Protein AF-G5CC16-F1 (afdb_monomer_lite)

Secondary structure (DSSP, 8-state):
--HHHHHHHHHHHTT--------EEEEEETTEEEEEEEPPHHHHHHHHHHHHHH-----EEE----SHHHHHHHHHHH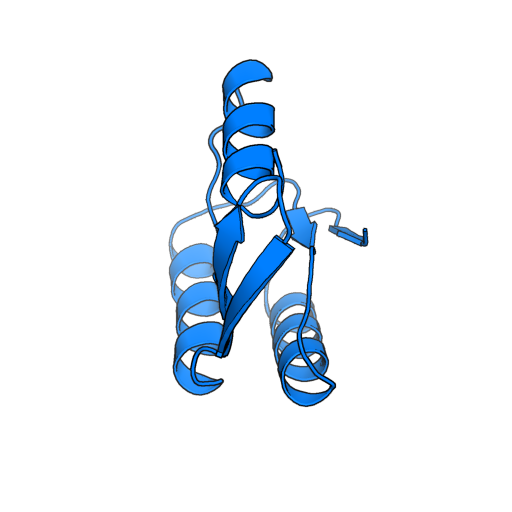HHS---SEEE-

InterPro domains:
  IPR013749 Pyridoxamine kinase/Phosphomethylpyrimidine kinase [PF08543] (2-89)
  IPR029056 Ribokinase-like [G3DSA:3.40.1190.20] (1-89)
  IPR029056 Ribokinase-like [SSF53613] (2-89)

Organism: Leuconostoc mesenteroides (NCBI:txid1245)

Structure (mmCIF, N/CA/C/O backbone):
data_AF-G5CC16-F1
#
_entry.id   AF-G5CC16-F1
#
loop_
_atom_site.group_PDB
_atom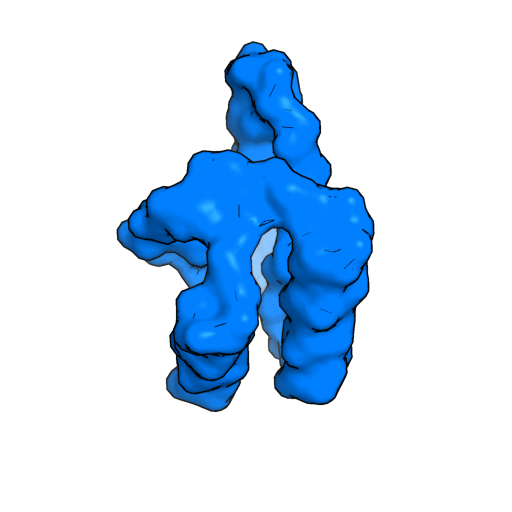_site.id
_atom_site.type_symbol
_atom_site.label_atom_id
_atom_site.label_alt_id
_atom_site.label_comp_id
_atom_site.label_asym_id
_atom_site.label_entity_id
_atom_site.label_seq_id
_atom_site.pdbx_PDB_ins_code
_atom_site.Cartn_x
_atom_site.Cartn_y
_atom_site.Cartn_z
_atom_site.occupancy
_atom_site.B_iso_or_equiv
_atom_site.auth_seq_i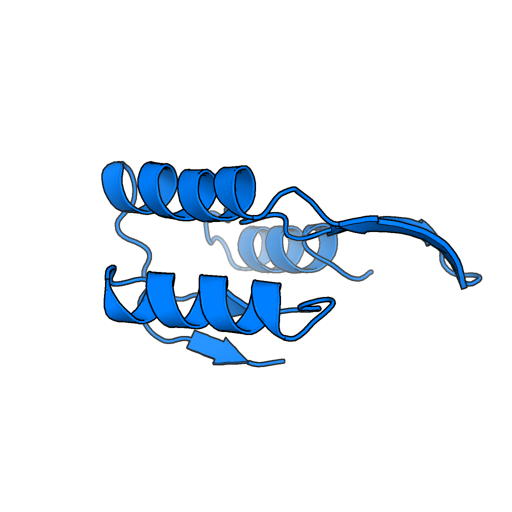d
_atom_site.auth_comp_id
_atom_site.auth_asym_id
_atom_site.auth_atom_id
_atom_site.pdbx_PDB_model_num
ATOM 1 N N . SER A 1 1 ? 3.078 6.583 -13.424 1.00 75.62 1 SER A N 1
ATOM 2 C CA . SER A 1 1 ? 1.755 6.198 -13.955 1.00 75.62 1 SER A CA 1
ATOM 3 C C . SER A 1 1 ? 1.108 5.048 -13.187 1.00 75.62 1 SER A C 1
ATOM 5 O O . SER A 1 1 ? -0.055 4.790 -13.448 1.00 75.62 1 SER A O 1
ATOM 7 N N . ALA A 1 2 ? 1.800 4.379 -12.253 1.00 93.69 2 ALA A N 1
ATOM 8 C CA . ALA A 1 2 ? 1.273 3.239 -11.498 1.00 93.69 2 ALA A CA 1
ATOM 9 C C . ALA A 1 2 ? 1.658 3.328 -10.010 1.00 93.69 2 ALA A C 1
ATOM 11 O O . ALA A 1 2 ? 2.335 4.280 -9.607 1.00 93.69 2 ALA A O 1
ATOM 12 N N . GLY A 1 3 ? 1.237 2.328 -9.232 1.00 95.44 3 GLY A N 1
ATOM 13 C CA . GLY A 1 3 ? 1.546 2.199 -7.809 1.00 95.44 3 GLY A CA 1
ATOM 14 C C . GLY A 1 3 ? 0.956 3.322 -6.957 1.00 95.44 3 GLY A C 1
ATOM 15 O O . GLY A 1 3 ? 0.132 4.115 -7.421 1.00 95.44 3 GLY A O 1
ATOM 16 N N . MET A 1 4 ? 1.444 3.429 -5.717 1.00 95.81 4 MET A N 1
ATOM 17 C CA . MET A 1 4 ? 0.945 4.428 -4.766 1.00 95.81 4 MET A CA 1
ATOM 18 C C . MET A 1 4 ? 1.083 5.862 -5.289 1.00 95.81 4 MET A C 1
ATOM 20 O O . MET A 1 4 ? 0.286 6.723 -4.942 1.00 95.81 4 MET A O 1
ATOM 24 N N . GLN A 1 5 ? 2.064 6.139 -6.153 1.00 95.81 5 GLN A N 1
ATOM 25 C CA . GLN A 1 5 ? 2.245 7.461 -6.746 1.00 95.81 5 GLN A CA 1
ATOM 26 C C . GLN A 1 5 ? 1.038 7.850 -7.612 1.00 95.81 5 GLN A C 1
ATOM 28 O O . GLN A 1 5 ? 0.585 8.991 -7.553 1.00 95.81 5 GLN A O 1
ATOM 33 N N . ALA A 1 6 ? 0.501 6.913 -8.401 1.00 97.00 6 ALA A N 1
ATOM 34 C CA . ALA A 1 6 ? -0.696 7.152 -9.207 1.00 97.00 6 ALA A CA 1
ATOM 35 C C . ALA A 1 6 ? -1.962 7.225 -8.344 1.00 97.00 6 ALA A C 1
ATOM 37 O O . ALA A 1 6 ? -2.811 8.088 -8.581 1.00 97.00 6 ALA A O 1
ATOM 38 N N . ASP A 1 7 ? -2.057 6.373 -7.322 1.00 98.00 7 ASP A N 1
ATOM 39 C CA . ASP A 1 7 ? -3.181 6.368 -6.384 1.00 98.00 7 ASP A CA 1
ATOM 40 C C . ASP A 1 7 ? -3.271 7.701 -5.624 1.00 98.00 7 ASP A C 1
ATOM 42 O O . ASP A 1 7 ? -4.295 8.384 -5.669 1.00 98.00 7 ASP A O 1
ATOM 46 N N . LEU A 1 8 ? -2.169 8.132 -5.000 1.00 97.75 8 LEU A N 1
ATOM 47 C CA . LEU A 1 8 ? -2.096 9.377 -4.231 1.00 97.75 8 LEU A CA 1
ATOM 48 C C . LEU A 1 8 ? -2.315 10.607 -5.114 1.00 97.75 8 LEU A C 1
ATOM 50 O O . LEU A 1 8 ? -3.002 11.541 -4.702 1.00 97.75 8 LEU A O 1
ATOM 54 N N . HIS A 1 9 ? -1.791 10.607 -6.343 1.00 97.81 9 HIS A N 1
ATOM 55 C CA . HIS A 1 9 ? -2.056 11.689 -7.291 1.00 97.81 9 HIS A CA 1
ATOM 56 C C . HIS A 1 9 ? -3.540 11.752 -7.679 1.00 97.81 9 HIS A C 1
ATOM 58 O O . HIS A 1 9 ? -4.120 12.839 -7.737 1.00 97.81 9 HIS A O 1
ATOM 64 N N . THR A 1 10 ? -4.180 10.595 -7.873 1.00 97.81 10 THR A N 1
ATOM 65 C CA . THR A 1 10 ? -5.622 10.509 -8.136 1.00 97.81 10 THR A CA 1
ATOM 66 C C . THR A 1 10 ? -6.422 11.047 -6.956 1.00 97.81 10 THR A C 1
ATOM 68 O O . THR A 1 10 ? -7.300 11.890 -7.148 1.00 97.81 10 THR A O 1
ATOM 71 N N . PHE A 1 11 ? -6.096 10.628 -5.731 1.00 98.12 11 PHE A N 1
ATOM 72 C CA . PHE A 1 11 ? -6.747 11.134 -4.521 1.00 98.12 11 PHE A CA 1
ATOM 73 C C . PHE A 1 11 ? -6.602 12.652 -4.412 1.00 98.12 11 PHE A C 1
ATOM 75 O O . PHE A 1 11 ? -7.608 13.352 -4.264 1.00 98.12 11 PHE A O 1
ATOM 82 N N . PHE A 1 12 ? -5.389 13.171 -4.606 1.00 97.94 12 PHE A N 1
ATOM 83 C CA . PHE A 1 12 ? -5.109 14.601 -4.549 1.00 97.94 12 PHE A CA 1
ATOM 84 C C . PHE A 1 12 ? -5.924 15.404 -5.576 1.00 97.94 12 PHE A C 1
ATOM 86 O O . PHE A 1 12 ? -6.603 16.364 -5.206 1.00 97.94 12 PHE A O 1
ATOM 93 N N . ILE A 1 13 ? -5.951 14.980 -6.848 1.00 98.19 13 ILE A N 1
ATOM 94 C CA . ILE A 1 13 ? -6.755 15.632 -7.903 1.00 98.19 13 ILE A CA 1
ATOM 95 C C . ILE A 1 13 ? -8.251 15.600 -7.563 1.00 98.19 13 ILE A C 1
ATOM 97 O O . ILE A 1 13 ? -8.989 16.547 -7.847 1.00 98.19 13 ILE A O 1
ATOM 101 N N . ARG A 1 14 ? -8.715 14.531 -6.909 1.00 97.88 14 ARG A N 1
ATOM 102 C CA . ARG A 1 14 ? -10.096 14.388 -6.425 1.00 97.88 14 ARG A CA 1
ATOM 103 C C . ARG A 1 14 ? -10.337 15.067 -5.075 1.00 97.88 14 ARG A C 1
ATOM 105 O O . ARG A 1 14 ? -11.368 14.811 -4.454 1.00 97.88 14 ARG A O 1
ATOM 112 N N . LYS A 1 15 ? -9.428 15.946 -4.634 1.00 98.00 15 LYS A N 1
ATOM 113 C CA . LYS A 1 15 ? -9.504 16.701 -3.371 1.00 98.00 15 LYS A CA 1
ATOM 114 C C . LYS A 1 15 ? -9.676 15.792 -2.149 1.00 98.00 15 LYS A C 1
ATOM 116 O O . LYS A 1 15 ? -10.380 16.129 -1.201 1.00 98.00 15 LYS A O 1
ATOM 121 N N . THR A 1 16 ? -9.058 14.620 -2.202 1.00 97.56 16 THR A N 1
ATOM 122 C CA . THR A 1 16 ? -9.052 13.618 -1.138 1.00 97.56 16 THR A CA 1
ATOM 123 C C . THR A 1 16 ? -7.635 13.514 -0.590 1.00 97.56 16 THR A C 1
ATOM 125 O O . THR A 1 16 ? -6.682 13.359 -1.352 1.00 97.56 16 THR A O 1
ATOM 128 N N . TYR A 1 17 ? -7.485 13.619 0.729 1.00 97.19 17 TYR A N 1
ATOM 129 C CA . TYR A 1 17 ? -6.201 13.365 1.374 1.00 97.19 17 TYR A CA 1
ATOM 130 C C . TYR A 1 17 ? -5.875 11.873 1.279 1.00 97.19 17 TYR A C 1
ATOM 132 O O . TYR A 1 17 ? -6.711 11.033 1.613 1.00 97.19 17 TYR A O 1
ATOM 140 N N . GLY A 1 18 ? -4.687 11.558 0.772 1.00 96.81 18 GLY A N 1
ATOM 141 C CA . GLY A 1 18 ? -4.248 10.197 0.508 1.00 96.81 18 GLY A CA 1
ATOM 142 C C . GLY A 1 18 ? -3.151 9.757 1.465 1.00 96.81 18 GLY A C 1
ATOM 143 O O . GLY A 1 18 ? -2.267 10.538 1.803 1.00 96.81 18 GLY A O 1
ATOM 144 N N . MET A 1 19 ? -3.192 8.485 1.842 1.00 96.69 19 MET A N 1
ATOM 145 C CA . MET A 1 19 ? -2.161 7.798 2.617 1.00 96.69 19 MET A CA 1
ATOM 146 C C . MET A 1 19 ? -1.889 6.449 1.955 1.00 96.69 19 MET A C 1
ATOM 148 O O . MET A 1 19 ? -2.683 5.998 1.126 1.00 96.69 19 MET A O 1
ATOM 152 N N . SER A 1 20 ? -0.796 5.789 2.319 1.00 96.38 20 SER A N 1
ATOM 153 C CA . SER A 1 20 ? -0.427 4.507 1.722 1.00 96.38 20 SER A CA 1
ATOM 154 C C . SER A 1 20 ? 0.138 3.546 2.752 1.00 96.38 20 SER A C 1
ATOM 156 O O . SER A 1 20 ? 0.970 3.940 3.565 1.00 96.38 20 SER A O 1
ATOM 158 N N . VAL A 1 21 ? -0.238 2.275 2.625 1.00 97.12 21 VAL A N 1
ATOM 159 C CA . VAL A 1 21 ? 0.530 1.151 3.162 1.00 97.12 21 VAL A CA 1
ATOM 160 C C . VAL A 1 21 ? 1.407 0.629 2.031 1.00 97.12 21 VAL A C 1
ATOM 162 O O . VAL A 1 21 ? 0.899 0.149 1.016 1.00 97.12 21 VAL A O 1
ATOM 165 N N . LEU A 1 22 ? 2.723 0.762 2.174 1.00 95.69 22 LEU A N 1
ATOM 166 C CA . LEU A 1 22 ? 3.671 0.242 1.197 1.00 95.69 22 LEU A CA 1
ATOM 167 C C . LEU A 1 22 ? 3.921 -1.241 1.489 1.00 95.69 22 LEU A C 1
ATOM 169 O O . LEU A 1 22 ? 4.327 -1.593 2.593 1.00 95.69 22 LEU A O 1
ATOM 173 N N . VAL A 1 23 ? 3.685 -2.102 0.499 1.00 95.00 23 VAL A N 1
ATOM 174 C CA . VAL A 1 23 ? 3.931 -3.554 0.610 1.00 95.00 23 VAL A CA 1
ATOM 175 C C . VAL A 1 23 ? 5.198 -3.996 -0.121 1.00 95.00 23 VAL A C 1
ATOM 177 O O . VAL A 1 23 ? 5.840 -4.962 0.278 1.00 95.00 23 VAL A O 1
ATOM 180 N N . ALA A 1 24 ? 5.592 -3.267 -1.165 1.00 93.88 24 ALA A N 1
ATOM 181 C CA . ALA A 1 24 ? 6.827 -3.494 -1.896 1.00 93.88 24 ALA A CA 1
ATOM 182 C C . ALA A 1 24 ? 7.331 -2.191 -2.524 1.00 93.88 24 ALA A C 1
ATOM 184 O O . ALA A 1 24 ? 6.540 -1.383 -3.018 1.00 93.88 24 ALA A O 1
ATOM 185 N N . ALA A 1 25 ? 8.647 -2.008 -2.535 1.00 94.38 25 ALA A N 1
ATOM 186 C CA . ALA A 1 25 ? 9.314 -0.970 -3.304 1.00 94.38 25 ALA A CA 1
ATOM 187 C C . ALA A 1 25 ? 9.688 -1.527 -4.681 1.00 94.38 25 ALA A C 1
ATOM 189 O O . ALA A 1 25 ? 10.214 -2.630 -4.788 1.00 94.38 25 ALA A O 1
ATOM 190 N N . VAL A 1 26 ? 9.426 -0.760 -5.738 1.00 94.81 26 VAL A N 1
ATOM 191 C CA . VAL A 1 26 ? 9.691 -1.179 -7.119 1.00 94.81 26 VAL A CA 1
ATOM 192 C C . VAL A 1 26 ? 10.625 -0.174 -7.778 1.00 94.81 26 VAL A C 1
ATOM 194 O O . VAL A 1 26 ? 10.301 1.009 -7.887 1.00 94.81 26 VAL A O 1
ATOM 197 N N . ALA A 1 27 ? 11.769 -0.654 -8.260 1.00 96.56 27 ALA A N 1
ATOM 198 C CA . ALA A 1 27 ? 12.632 0.084 -9.169 1.00 96.56 27 ALA A CA 1
ATOM 199 C C . ALA A 1 27 ? 12.149 -0.174 -10.602 1.00 96.56 27 ALA A C 1
ATOM 201 O O . ALA A 1 27 ? 12.572 -1.125 -11.260 1.00 96.56 27 ALA A O 1
ATOM 202 N N . GLY A 1 28 ? 11.219 0.654 -11.071 1.00 94.12 28 GLY A N 1
ATOM 203 C CA . GLY A 1 28 ? 10.624 0.536 -12.399 1.00 94.12 28 GLY A CA 1
ATOM 204 C C . GLY A 1 28 ? 10.440 1.887 -13.079 1.00 94.12 28 GLY A C 1
ATOM 205 O O . GLY A 1 28 ? 10.459 2.941 -12.443 1.00 94.12 28 GLY A O 1
ATOM 206 N N . ASN A 1 29 ? 10.271 1.852 -14.394 1.00 94.88 29 ASN A N 1
ATOM 207 C CA . ASN A 1 29 ? 9.983 3.009 -15.235 1.00 94.88 29 ASN A CA 1
ATOM 208 C C . ASN A 1 29 ? 9.060 2.588 -16.397 1.00 94.88 29 ASN A C 1
ATOM 210 O O . ASN A 1 29 ? 8.530 1.479 -16.417 1.00 94.88 29 ASN A O 1
ATOM 214 N N . SER A 1 30 ? 8.845 3.475 -17.371 1.00 95.50 30 SER A N 1
ATOM 215 C CA . SER A 1 30 ? 7.964 3.206 -18.518 1.00 95.50 30 SER A CA 1
ATOM 216 C C . SER A 1 30 ? 8.429 2.067 -19.435 1.00 95.50 30 SER A C 1
ATOM 218 O O . SER A 1 30 ? 7.640 1.613 -20.256 1.00 95.50 30 SER A O 1
ATOM 220 N N . TYR A 1 31 ? 9.680 1.619 -19.319 1.00 96.25 31 TYR A N 1
ATOM 221 C CA . TYR A 1 31 ? 10.262 0.527 -20.103 1.00 96.25 31 TYR A CA 1
ATOM 222 C C . TYR A 1 31 ? 10.280 -0.813 -19.358 1.00 96.25 31 TYR A C 1
ATOM 224 O O . TYR A 1 31 ? 10.605 -1.832 -19.963 1.00 96.25 31 TYR A O 1
ATOM 232 N N . GLY A 1 32 ? 9.925 -0.838 -18.070 1.00 94.56 32 GLY A N 1
ATOM 233 C CA . GLY A 1 32 ? 9.810 -2.075 -17.306 1.00 94.56 32 GLY A CA 1
ATOM 234 C C . GLY A 1 32 ? 10.175 -1.941 -15.832 1.00 94.56 32 GLY A C 1
ATOM 235 O O . GLY A 1 32 ? 10.465 -0.857 -15.321 1.00 94.56 32 GLY A O 1
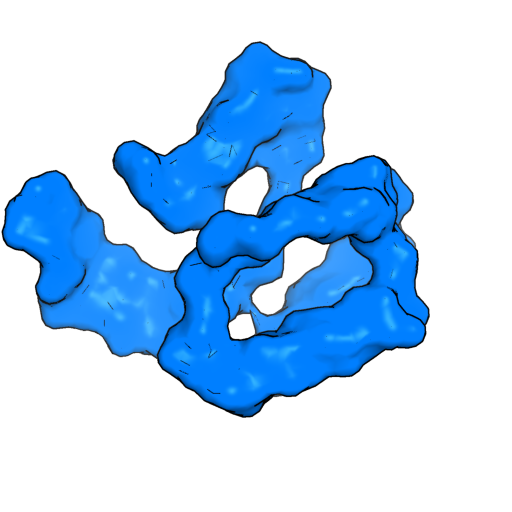ATOM 236 N N . ILE A 1 33 ? 10.147 -3.084 -15.150 1.00 95.25 33 ILE A N 1
ATOM 237 C CA . ILE A 1 33 ? 10.583 -3.247 -13.762 1.00 95.25 33 ILE A CA 1
ATOM 238 C C . ILE A 1 33 ? 11.970 -3.887 -13.774 1.00 95.25 33 ILE A C 1
ATOM 240 O O . ILE A 1 33 ? 12.186 -4.887 -14.455 1.00 95.25 33 ILE A O 1
ATOM 244 N N . HIS A 1 34 ? 12.898 -3.311 -13.016 1.00 97.06 34 HIS A N 1
ATOM 245 C CA . HIS A 1 34 ? 14.295 -3.745 -12.958 1.00 97.06 34 HIS A CA 1
ATOM 246 C C . HIS A 1 34 ? 14.676 -4.356 -11.606 1.00 97.06 34 HIS A C 1
ATOM 248 O O . HIS A 1 34 ? 15.613 -5.145 -11.546 1.00 97.06 34 HIS A O 1
ATOM 254 N N . ALA A 1 35 ? 13.955 -4.015 -10.536 1.00 96.81 35 ALA A N 1
ATOM 255 C CA . ALA A 1 35 ? 14.049 -4.672 -9.235 1.00 96.81 35 ALA A CA 1
ATOM 256 C C . ALA A 1 35 ? 12.765 -4.439 -8.429 1.00 96.81 35 ALA A C 1
ATOM 258 O O . ALA A 1 35 ? 12.050 -3.456 -8.654 1.00 96.81 35 ALA A O 1
ATOM 259 N N . ALA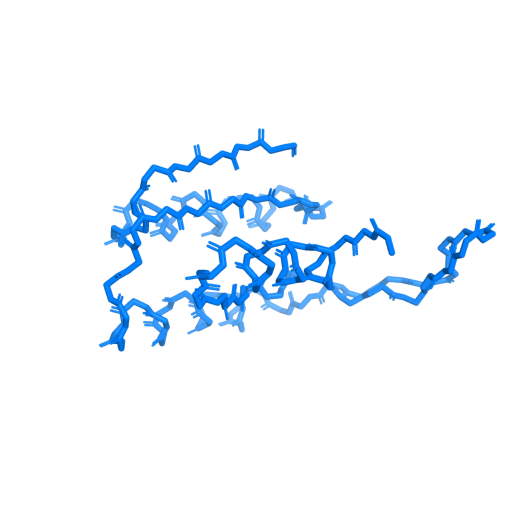 A 1 36 ? 12.496 -5.322 -7.473 1.00 94.75 36 ALA A N 1
ATOM 260 C CA . ALA A 1 36 ? 11.436 -5.154 -6.493 1.00 94.75 36 ALA A CA 1
ATOM 261 C C . ALA A 1 36 ? 11.867 -5.759 -5.156 1.00 94.75 36 ALA A C 1
ATOM 263 O O . ALA A 1 36 ? 12.502 -6.808 -5.135 1.00 94.75 36 ALA A O 1
ATOM 264 N N . GLU A 1 37 ? 11.496 -5.100 -4.064 1.00 95.81 37 GLU A N 1
ATOM 265 C CA . GLU A 1 37 ? 11.783 -5.535 -2.699 1.00 95.81 37 GLU A CA 1
ATOM 266 C C . GLU A 1 37 ? 10.497 -5.478 -1.880 1.00 95.81 37 GLU A C 1
ATOM 268 O O . GLU A 1 37 ? 9.863 -4.423 -1.772 1.00 95.81 37 GLU A O 1
ATOM 273 N N . THR A 1 38 ? 10.092 -6.606 -1.305 1.00 95.19 38 THR A N 1
ATOM 274 C CA . THR A 1 38 ? 8.935 -6.677 -0.405 1.00 95.19 38 THR A CA 1
ATOM 275 C C . THR A 1 38 ? 9.302 -6.154 0.972 1.00 95.19 38 THR A C 1
ATOM 277 O O . THR A 1 38 ? 10.363 -6.488 1.504 1.00 95.19 38 THR A O 1
ATOM 280 N N . LEU A 1 39 ? 8.412 -5.378 1.589 1.00 94.88 39 LEU A N 1
ATOM 281 C CA . LEU A 1 39 ? 8.634 -4.946 2.963 1.00 94.88 39 LEU A CA 1
ATOM 282 C C . LEU A 1 39 ? 8.356 -6.093 3.948 1.00 94.88 39 LEU A C 1
ATOM 284 O O . LEU A 1 39 ? 7.456 -6.902 3.712 1.00 94.88 39 LEU A O 1
ATOM 288 N N . PRO A 1 40 ? 9.087 -6.163 5.077 1.00 96.06 40 PRO A N 1
ATOM 289 C CA . PRO A 1 40 ? 8.838 -7.173 6.098 1.00 96.06 40 PRO A CA 1
ATOM 290 C C . PRO A 1 40 ? 7.396 -7.129 6.622 1.00 96.06 40 PRO A C 1
ATOM 292 O O . PRO A 1 40 ? 6.882 -6.052 6.925 1.00 96.06 40 PRO A O 1
ATOM 295 N N . LEU A 1 41 ? 6.769 -8.295 6.822 1.00 96.06 41 LEU A N 1
ATOM 296 C CA . LEU A 1 41 ? 5.369 -8.392 7.271 1.00 96.06 41 LEU A CA 1
ATOM 297 C C . LEU A 1 41 ? 5.090 -7.602 8.555 1.00 96.06 41 LEU A C 1
ATOM 299 O O . LEU A 1 41 ? 4.098 -6.889 8.631 1.00 96.06 41 LEU A O 1
ATOM 303 N N . HIS A 1 42 ? 5.994 -7.653 9.537 1.00 96.81 42 HIS A N 1
ATOM 304 C CA . HIS A 1 42 ? 5.838 -6.901 10.787 1.00 96.81 42 HIS A CA 1
ATOM 305 C C . HIS A 1 42 ? 5.780 -5.380 10.564 1.00 96.81 42 HIS A C 1
ATOM 307 O O . HIS A 1 42 ? 5.127 -4.664 11.317 1.00 96.81 42 HIS A O 1
ATOM 313 N N . PHE A 1 43 ? 6.460 -4.878 9.531 1.00 97.44 43 PHE A N 1
ATOM 314 C CA . PHE A 1 43 ? 6.451 -3.464 9.183 1.00 97.44 43 PHE A CA 1
ATOM 315 C C . PHE A 1 43 ? 5.170 -3.085 8.431 1.00 97.44 43 PHE A C 1
ATOM 317 O O . PHE A 1 43 ? 4.618 -2.012 8.658 1.00 97.44 43 PHE A O 1
ATOM 324 N N . VAL A 1 44 ? 4.657 -3.972 7.572 1.00 96.88 44 VAL A N 1
ATOM 325 C CA . VAL A 1 44 ? 3.343 -3.807 6.924 1.00 96.88 44 VAL A CA 1
ATOM 326 C C . VAL A 1 44 ? 2.219 -3.795 7.963 1.00 96.88 44 VAL A C 1
ATOM 328 O O . VAL A 1 44 ? 1.410 -2.869 7.958 1.00 96.88 44 VAL A O 1
ATOM 331 N N . ASP A 1 45 ? 2.224 -4.738 8.909 1.00 97.19 45 ASP A N 1
ATOM 332 C CA . ASP A 1 45 ? 1.274 -4.773 10.030 1.00 97.19 45 ASP A CA 1
ATOM 333 C C . ASP A 1 45 ? 1.326 -3.465 10.836 1.00 97.19 45 ASP A C 1
ATOM 335 O O . ASP A 1 45 ? 0.286 -2.875 11.138 1.00 97.19 45 ASP A O 1
ATOM 339 N N . LYS A 1 46 ? 2.535 -2.953 11.121 1.00 98.38 46 LYS A N 1
ATOM 340 C CA . LYS A 1 46 ? 2.688 -1.702 11.872 1.00 98.38 46 LYS A CA 1
ATOM 341 C C . LYS A 1 46 ? 2.145 -0.487 11.120 1.00 98.38 46 LYS A C 1
ATOM 343 O O . LYS A 1 46 ? 1.583 0.396 11.758 1.00 98.38 46 LYS A O 1
ATOM 348 N N . GLN A 1 47 ? 2.277 -0.437 9.790 1.00 98.25 47 GLN A N 1
ATOM 349 C CA . GLN A 1 47 ? 1.679 0.631 8.975 1.00 98.25 47 GLN A CA 1
ATOM 350 C C . GLN A 1 47 ? 0.150 0.651 9.107 1.00 98.25 47 GLN A C 1
ATOM 352 O O . GLN A 1 47 ? -0.425 1.726 9.253 1.00 98.25 47 GLN A O 1
ATOM 357 N N . PHE A 1 48 ? -0.512 -0.511 9.095 1.00 98.06 48 PHE A N 1
ATOM 358 C CA . PHE A 1 48 ? -1.961 -0.576 9.311 1.00 98.06 48 PHE A CA 1
ATOM 359 C C . PHE A 1 48 ? -2.357 -0.078 10.704 1.00 98.06 48 PHE A C 1
ATOM 361 O O . PHE A 1 48 ? -3.270 0.735 10.808 1.00 98.06 48 PHE A O 1
ATOM 368 N N . GLU A 1 49 ? -1.651 -0.525 11.746 1.00 98.25 49 GLU A N 1
ATOM 369 C CA . GLU A 1 49 ? -1.904 -0.122 13.136 1.00 98.25 49 GLU A CA 1
ATOM 370 C C . GLU A 1 49 ? -1.828 1.403 13.304 1.00 98.25 49 GLU A C 1
ATOM 372 O O . GLU A 1 49 ? -2.795 2.026 13.730 1.00 98.25 49 GLU A O 1
ATOM 377 N N . VAL A 1 50 ? -0.725 2.032 12.881 1.00 98.19 50 VAL A N 1
ATOM 378 C CA . VAL A 1 50 ? -0.539 3.480 13.092 1.00 98.19 50 VAL A CA 1
ATOM 379 C C . VAL A 1 50 ? -1.512 4.334 12.277 1.00 98.19 50 VAL A C 1
ATOM 381 O O . VAL A 1 50 ? -1.886 5.418 12.715 1.00 98.19 50 VAL A O 1
ATOM 384 N N . LEU A 1 51 ? -1.938 3.865 11.097 1.00 97.88 51 LEU A N 1
ATOM 385 C CA . LEU A 1 51 ? -2.941 4.573 10.301 1.00 97.88 51 LEU A CA 1
ATOM 386 C C . LEU A 1 51 ? -4.340 4.439 10.905 1.00 97.88 51 LEU A C 1
ATOM 388 O O . LEU A 1 51 ? -5.100 5.404 10.863 1.00 97.88 51 LEU A O 1
ATOM 392 N N . ALA A 1 52 ? -4.679 3.269 11.453 1.00 97.44 52 ALA A N 1
ATOM 393 C CA . ALA A 1 52 ? -5.949 3.051 12.141 1.00 97.44 52 ALA A CA 1
ATOM 394 C C . ALA A 1 52 ? -6.048 3.862 13.444 1.00 97.44 52 ALA A C 1
ATOM 396 O O . ALA A 1 52 ? -7.131 4.342 13.776 1.00 97.44 52 ALA A O 1
ATOM 397 N N . ASP A 1 53 ? -4.926 4.040 14.148 1.00 97.81 53 ASP A N 1
ATOM 398 C CA . ASP A 1 53 ? -4.869 4.795 15.403 1.00 97.81 53 ASP A CA 1
ATOM 399 C C . ASP A 1 53 ? -5.073 6.311 15.209 1.00 97.81 53 ASP A C 1
ATOM 401 O O . ASP A 1 53 ? -5.601 6.975 16.101 1.00 97.81 53 ASP A O 1
ATOM 405 N N . ASP A 1 54 ? -4.678 6.867 14.058 1.00 97.88 54 ASP A N 1
ATOM 406 C CA . ASP A 1 54 ? -4.719 8.317 13.792 1.00 97.88 54 ASP A CA 1
ATOM 407 C C . ASP A 1 54 ? -5.899 8.732 12.889 1.00 97.88 54 ASP A C 1
ATOM 409 O O . ASP A 1 54 ? -6.537 9.770 13.093 1.00 97.88 54 ASP A O 1
ATOM 413 N N . PHE A 1 55 ? -6.260 7.911 11.896 1.00 96.94 55 PHE A N 1
ATOM 414 C CA . PHE A 1 55 ? -7.179 8.324 10.835 1.00 96.94 55 PHE A CA 1
ATOM 415 C C . PHE A 1 55 ? -8.486 7.539 10.805 1.00 96.94 55 PHE A C 1
ATOM 417 O O . PHE A 1 55 ? -8.525 6.313 10.749 1.00 96.94 55 PHE A O 1
ATOM 424 N N . LYS A 1 56 ? -9.589 8.273 10.628 1.00 96.81 56 LYS A N 1
ATOM 425 C CA . LYS A 1 56 ? -10.860 7.697 10.178 1.00 96.81 56 LYS A CA 1
ATOM 426 C C . LYS A 1 56 ? -10.885 7.573 8.651 1.00 96.81 56 LYS A C 1
ATOM 428 O O . LYS A 1 56 ? -11.375 8.463 7.948 1.00 96.81 56 LYS A O 1
ATOM 433 N N . VAL A 1 57 ? -10.349 6.471 8.134 1.00 97.38 57 VAL A N 1
ATOM 434 C CA . VAL A 1 57 ? -10.311 6.185 6.691 1.00 97.38 57 VAL A CA 1
ATOM 435 C C . VAL A 1 57 ? -11.723 5.918 6.162 1.00 97.38 57 VAL A C 1
ATOM 437 O O . VAL A 1 57 ? -12.472 5.126 6.720 1.00 97.38 57 VAL A O 1
ATOM 440 N N . ARG A 1 58 ? -12.116 6.608 5.083 1.00 97.50 58 ARG A N 1
ATOM 441 C CA . ARG A 1 58 ? -13.488 6.520 4.538 1.00 97.50 58 ARG A CA 1
ATOM 442 C C . ARG A 1 58 ? -13.641 5.601 3.332 1.00 97.50 58 ARG A C 1
ATOM 444 O O . ARG A 1 58 ? -14.768 5.318 2.943 1.00 97.50 58 ARG A O 1
ATOM 451 N N . ALA A 1 59 ? -12.539 5.264 2.681 1.00 97.94 59 ALA A N 1
ATOM 452 C CA . ALA A 1 59 ? -12.468 4.385 1.525 1.00 97.94 59 ALA A CA 1
ATOM 453 C C . ALA A 1 59 ? -11.005 4.009 1.310 1.00 97.94 59 ALA A C 1
ATOM 455 O O . ALA A 1 59 ? -10.103 4.788 1.636 1.00 97.94 59 ALA A O 1
ATOM 456 N N . SER A 1 60 ? -10.787 2.844 0.726 1.00 98.00 60 SER A N 1
ATOM 457 C CA . SER A 1 60 ? -9.459 2.288 0.526 1.00 98.00 60 SER A CA 1
ATOM 458 C C . SER A 1 60 ? -9.395 1.471 -0.762 1.00 98.00 60 SER A C 1
ATOM 460 O O . SER A 1 60 ? -10.414 1.091 -1.344 1.00 98.00 60 SER A O 1
ATOM 462 N N . LYS A 1 61 ? -8.174 1.227 -1.239 1.00 97.94 61 LYS A N 1
ATOM 463 C CA . LYS A 1 61 ? -7.922 0.318 -2.356 1.00 97.94 61 LYS A CA 1
ATOM 464 C C . LYS A 1 61 ? -6.640 -0.469 -2.161 1.00 97.94 61 LYS A C 1
ATOM 466 O O . LYS A 1 61 ? -5.679 0.054 -1.593 1.00 97.94 61 LYS A O 1
ATOM 471 N N . THR A 1 62 ? -6.602 -1.687 -2.684 1.00 97.38 62 THR A N 1
ATOM 472 C CA . THR A 1 62 ? -5.355 -2.441 -2.844 1.00 97.38 62 THR A CA 1
ATOM 473 C C . THR A 1 62 ? -4.795 -2.233 -4.245 1.00 97.38 62 THR A C 1
ATOM 475 O O . THR A 1 62 ? -5.505 -1.862 -5.174 1.00 97.38 62 THR A O 1
ATOM 478 N N . GLY A 1 63 ? -3.484 -2.397 -4.378 1.00 95.25 63 GLY A N 1
ATOM 479 C CA . GLY A 1 63 ? -2.837 -2.623 -5.667 1.00 95.25 63 GLY A CA 1
ATOM 480 C C . GLY A 1 63 ? -2.114 -3.962 -5.614 1.00 95.25 63 GLY A C 1
ATOM 481 O O . GLY A 1 63 ? -2.587 -4.894 -4.973 1.00 95.25 63 GLY A O 1
ATOM 482 N N . MET A 1 64 ? -0.920 -4.025 -6.202 1.00 91.69 64 MET A N 1
ATOM 483 C CA . MET A 1 64 ? -0.055 -5.206 -6.145 1.00 91.69 64 MET A CA 1
ATOM 484 C C . MET A 1 64 ? 0.181 -5.683 -4.700 1.00 91.69 64 MET A C 1
ATOM 486 O O . MET A 1 64 ? 0.768 -4.954 -3.904 1.00 91.69 64 MET A O 1
ATOM 490 N N . LEU A 1 65 ? -0.209 -6.924 -4.394 1.00 88.62 65 LEU A N 1
ATOM 491 C CA . LEU A 1 65 ? 0.101 -7.641 -3.153 1.00 88.62 65 LEU A CA 1
ATOM 492 C C . LEU A 1 65 ? 0.973 -8.846 -3.525 1.00 88.62 65 LEU A C 1
ATOM 494 O O . LEU A 1 65 ? 0.459 -9.863 -3.971 1.00 88.62 65 LEU A O 1
ATOM 498 N N . SER A 1 66 ? 2.294 -8.671 -3.427 1.00 85.62 66 SER A N 1
ATOM 499 C CA . SER A 1 66 ? 3.347 -9.542 -3.990 1.00 85.62 66 SER A CA 1
ATOM 500 C C . SER A 1 66 ? 3.114 -11.057 -3.864 1.00 85.62 66 SER A C 1
ATOM 502 O O . SER A 1 66 ? 3.394 -11.798 -4.804 1.00 85.62 66 SER A O 1
ATOM 504 N N . ASP A 1 67 ? 2.615 -11.516 -2.716 1.00 90.69 67 ASP A N 1
ATOM 505 C CA . ASP A 1 67 ? 2.478 -12.932 -2.387 1.00 90.69 67 ASP A CA 1
ATOM 506 C C . ASP A 1 67 ? 1.345 -13.190 -1.379 1.00 90.69 67 ASP A C 1
ATOM 508 O O . ASP A 1 67 ? 0.732 -12.268 -0.832 1.00 90.69 67 ASP A O 1
ATOM 512 N N . ALA A 1 68 ? 1.082 -14.475 -1.121 1.00 95.06 68 ALA A N 1
ATOM 513 C CA . ALA A 1 68 ? 0.029 -14.929 -0.217 1.00 95.06 68 ALA A CA 1
ATOM 514 C C . ALA A 1 68 ? 0.185 -14.401 1.218 1.00 95.06 68 ALA A C 1
ATOM 516 O O . ALA A 1 68 ? -0.817 -14.063 1.842 1.00 95.06 68 ALA A O 1
ATOM 517 N N . SER A 1 69 ? 1.412 -14.267 1.729 1.00 93.88 69 SER A N 1
ATOM 518 C CA . SER A 1 69 ? 1.637 -13.811 3.106 1.00 93.88 69 SER A CA 1
ATOM 519 C C . SER A 1 69 ? 1.242 -12.343 3.268 1.00 93.88 69 SER A C 1
ATOM 521 O O . SER A 1 69 ? 0.628 -11.964 4.265 1.00 93.88 69 SER A O 1
ATOM 523 N N . LEU A 1 70 ? 1.544 -11.511 2.265 1.00 93.38 70 LEU A N 1
ATOM 524 C CA . LEU A 1 70 ? 1.099 -10.116 2.236 1.00 93.38 70 LEU A CA 1
ATOM 525 C C . LEU A 1 70 ? -0.418 -10.000 2.078 1.00 93.38 70 LEU A C 1
ATOM 527 O O . LEU A 1 70 ? -1.033 -9.163 2.737 1.00 93.38 70 LEU A O 1
ATOM 531 N N . ILE A 1 71 ? -1.036 -10.848 1.253 1.00 95.62 71 ILE A N 1
ATOM 532 C CA . ILE A 1 71 ? -2.499 -10.894 1.125 1.00 95.62 71 ILE A CA 1
ATOM 533 C C . ILE A 1 71 ? -3.138 -11.238 2.475 1.00 95.62 71 ILE A C 1
ATOM 535 O O . ILE A 1 71 ? -4.065 -10.554 2.908 1.00 95.62 71 ILE A O 1
ATOM 539 N N . GLU A 1 72 ? -2.626 -12.251 3.173 1.00 96.31 72 GLU A N 1
ATOM 540 C CA . GLU A 1 72 ? -3.112 -12.640 4.499 1.00 96.31 72 GLU A CA 1
ATOM 541 C C . GLU A 1 72 ? -2.943 -11.522 5.534 1.00 96.31 72 GLU A C 1
ATOM 543 O O . GLU A 1 72 ? -3.868 -11.278 6.314 1.00 96.31 72 GLU A O 1
ATOM 548 N N . ALA A 1 73 ? -1.821 -10.794 5.507 1.00 94.62 73 ALA A N 1
ATOM 549 C CA . ALA A 1 73 ? -1.597 -9.631 6.367 1.00 94.62 73 ALA A CA 1
ATOM 550 C C . ALA A 1 73 ? -2.629 -8.517 6.112 1.00 94.62 73 ALA A C 1
ATOM 552 O O . ALA A 1 73 ? -3.237 -8.004 7.055 1.00 94.62 73 ALA A O 1
ATOM 553 N N . VAL A 1 74 ? -2.914 -8.201 4.842 1.00 95.69 74 VAL A N 1
ATOM 554 C CA . VAL A 1 74 ? -3.960 -7.232 4.473 1.00 95.69 74 VAL A CA 1
ATOM 555 C C . VAL A 1 74 ? -5.335 -7.716 4.937 1.00 95.69 74 VAL A C 1
ATOM 557 O O . VAL A 1 74 ? -6.061 -6.972 5.592 1.00 95.69 74 VAL A O 1
ATOM 560 N N . VAL A 1 75 ? -5.696 -8.974 4.673 1.00 96.69 75 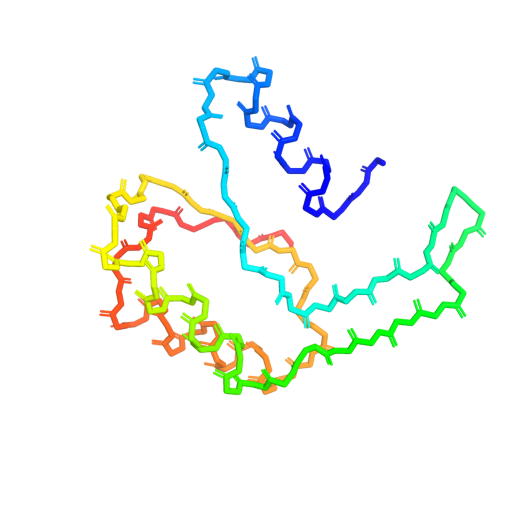VAL A N 1
ATOM 561 C CA . VAL A 1 75 ? -6.987 -9.540 5.104 1.00 96.69 75 VAL A CA 1
ATOM 562 C C . VAL A 1 75 ? -7.134 -9.496 6.625 1.00 96.69 75 VAL A C 1
ATOM 564 O O . VAL A 1 75 ? -8.203 -9.147 7.129 1.00 96.69 75 VAL A O 1
ATOM 567 N N . LYS A 1 76 ? -6.076 -9.834 7.370 1.00 97.19 76 LYS A N 1
ATOM 568 C CA . LYS A 1 76 ? -6.043 -9.732 8.834 1.00 97.19 76 LYS A CA 1
ATOM 569 C C . LYS A 1 76 ? -6.292 -8.291 9.284 1.00 97.19 76 LYS A C 1
ATOM 571 O O . LYS A 1 76 ? -7.150 -8.082 10.138 1.00 97.19 76 LYS A O 1
ATOM 576 N N . ALA A 1 77 ? -5.614 -7.313 8.683 1.00 96.44 77 ALA A N 1
ATOM 577 C CA . ALA A 1 77 ? -5.791 -5.902 9.018 1.00 96.44 77 ALA A CA 1
ATOM 578 C C . ALA A 1 77 ? -7.232 -5.416 8.771 1.00 96.44 77 ALA A C 1
ATOM 580 O O . ALA A 1 77 ? -7.819 -4.804 9.659 1.00 96.44 77 ALA A O 1
ATOM 581 N N . TYR A 1 78 ? -7.849 -5.758 7.633 1.00 96.50 78 TYR A N 1
ATOM 582 C CA . TYR A 1 78 ? -9.240 -5.374 7.320 1.00 96.50 78 TYR A CA 1
ATOM 583 C C . TYR A 1 78 ? -10.298 -6.100 8.163 1.00 96.50 78 TYR A C 1
ATOM 585 O O . TYR A 1 78 ? -11.434 -5.644 8.255 1.00 96.50 78 TYR A O 1
ATOM 593 N N . LYS A 1 79 ? -9.954 -7.235 8.782 1.00 97.06 79 LYS A N 1
ATOM 594 C CA . LYS A 1 79 ? -10.811 -7.875 9.794 1.00 97.06 79 LYS A CA 1
ATOM 595 C C . LYS A 1 79 ? -10.701 -7.201 11.162 1.00 97.06 79 LYS A C 1
ATOM 597 O O . LYS A 1 79 ? -11.613 -7.345 11.971 1.00 97.06 79 LYS A O 1
ATOM 602 N N . GLN A 1 80 ? -9.584 -6.528 11.434 1.00 97.75 80 GLN A N 1
ATOM 603 C CA . GLN A 1 80 ? -9.286 -5.912 12.725 1.00 97.75 80 GLN A CA 1
ATOM 604 C C . GLN A 1 80 ? -9.684 -4.432 12.782 1.00 97.75 80 GLN A C 1
ATOM 606 O O . GLN A 1 80 ? -10.144 -3.969 13.824 1.00 97.75 80 GLN A O 1
ATOM 611 N N . PHE A 1 81 ? -9.518 -3.702 11.681 1.00 97.50 81 PHE A N 1
ATOM 612 C CA . PHE A 1 81 ? -9.713 -2.257 11.604 1.00 97.50 81 PHE A CA 1
ATOM 613 C C . PHE A 1 81 ? -10.694 -1.886 10.487 1.00 97.50 81 PHE A C 1
ATOM 615 O O . PHE A 1 81 ? -10.764 -2.557 9.458 1.00 97.50 81 PHE A O 1
ATOM 622 N N . ASP A 1 82 ? -11.427 -0.787 10.674 1.00 96.88 82 ASP A N 1
ATOM 623 C CA . ASP A 1 82 ? -12.335 -0.246 9.660 1.00 96.88 82 ASP A CA 1
ATOM 624 C C . ASP A 1 82 ? -11.605 0.765 8.763 1.00 96.88 82 ASP A C 1
ATOM 626 O O . ASP A 1 82 ? -11.347 1.903 9.160 1.00 96.88 82 ASP A O 1
ATOM 630 N N . PHE A 1 83 ? -11.293 0.344 7.536 1.00 97.38 83 PHE A N 1
ATOM 631 C CA . PHE A 1 83 ? -10.734 1.201 6.484 1.00 97.38 83 PHE A CA 1
ATOM 632 C C . PHE A 1 83 ? -11.772 1.596 5.418 1.00 97.38 83 PHE A C 1
ATOM 634 O O . PHE A 1 83 ? -11.418 1.977 4.293 1.00 97.38 83 PHE A O 1
ATOM 641 N N . GLY A 1 84 ? -13.060 1.509 5.762 1.00 96.50 84 GLY A N 1
ATOM 642 C CA . GLY A 1 84 ? -14.174 1.797 4.870 1.00 96.50 84 GLY A CA 1
ATOM 643 C C . GLY A 1 84 ? -14.299 0.798 3.711 1.00 96.50 84 GLY A C 1
ATOM 644 O O . GLY A 1 84 ? -13.706 -0.282 3.730 1.00 96.50 84 GLY A O 1
ATOM 645 N N . PRO A 1 85 ? -15.082 1.143 2.672 1.00 97.69 85 PRO A N 1
ATOM 646 C CA . PRO A 1 85 ? -15.224 0.315 1.484 1.00 97.69 85 PRO A CA 1
ATOM 647 C C . PRO A 1 85 ? -13.876 0.101 0.794 1.00 97.69 85 PRO A C 1
ATOM 649 O O . PRO A 1 85 ? -13.147 1.064 0.540 1.00 97.69 85 PRO A O 1
ATOM 652 N N . LEU A 1 86 ? -13.593 -1.158 0.466 1.00 97.69 86 LEU A N 1
ATOM 653 C CA . LEU A 1 86 ? -12.370 -1.583 -0.197 1.00 97.69 86 LEU A CA 1
ATOM 654 C C . LEU A 1 86 ? -12.623 -1.847 -1.684 1.00 97.69 86 LEU A C 1
ATOM 656 O O . LEU A 1 86 ? -13.519 -2.612 -2.042 1.00 97.69 86 LEU A O 1
ATOM 660 N N . VAL A 1 87 ? -11.789 -1.261 -2.540 1.00 98.19 87 VAL A N 1
ATOM 661 C CA . VAL A 1 87 ? -11.671 -1.638 -3.956 1.00 98.19 87 VAL A CA 1
ATOM 662 C C . VAL A 1 87 ? -10.444 -2.529 -4.130 1.00 98.19 87 VAL A C 1
ATOM 664 O O . VAL A 1 87 ? -9.336 -2.140 -3.762 1.00 98.19 87 VAL A O 1
ATOM 667 N N . VAL A 1 88 ? -10.636 -3.715 -4.701 1.00 96.88 88 VAL A N 1
ATOM 668 C CA . VAL A 1 88 ? -9.541 -4.616 -5.078 1.00 96.88 88 VAL A CA 1
ATOM 669 C C . VAL A 1 88 ? -9.333 -4.484 -6.582 1.00 96.88 88 VAL A C 1
ATOM 671 O O . VAL A 1 88 ? -10.234 -4.831 -7.343 1.00 96.88 88 VAL A O 1
ATOM 674 N N . ASP A 1 89 ? -8.188 -3.921 -6.966 1.00 96.12 89 ASP A N 1
ATOM 675 C CA . ASP A 1 89 ? -7.709 -3.811 -8.353 1.00 96.12 89 ASP A CA 1
ATOM 676 C C . ASP A 1 89 ? -6.834 -5.020 -8.711 1.00 96.12 89 ASP A C 1
ATOM 678 O O . ASP A 1 89 ? -5.897 -5.305 -7.923 1.00 96.12 89 ASP A O 1
#

Sequence (89 aa):
SAGMQADLHTFFIRKTYGMSVLVAAVAGNSYGIHAAETLPLHFVDKQFEVLADDFKVRASKTGMLSDASLIEAVVKAYKQFDFGPLVVD

pLDDT: mean 96.04, std 2.99, range [75.62, 98.38]

Radius of gyration: 13.34 Å; chains: 1; bounding box: 30×32×36 Å

Foldseek 3Di:
DDDPVVVCVVCVVVVHHDDDQDQKDFPADPVGTDDMGGDDLVSSLVSLVVCQVPDPAAEEEDDDQPDDSSVVSVVVSVVVGPNHHYHYD